Protein AF-A0A8C0UB22-F1 (afdb_monomer)

Radius of gyration: 33.63 Å; Cα contacts (8 Å, |Δi|>4): 1; chains: 1; bounding box: 69×17×97 Å

Organism: Cyanistes caeruleus (NCBI:txid156563)

Foldseek 3Di:
DDDDDDDPDDDPDDDDDDDDDDDCPPVVNVVVVVVVVVVVVVVVVVVVVVVVVVVVVVVVVVVVVVVVCVVVVVVVVVVVVVVVVVVVVVVVVPPPDD

Sequence (98 aa):
RACPVPRMFPQNRPPVSPTPQSLKLTYPETLDRIKEEFQFLQNQYHSLKLECEKLATEKTEIQRHYVMYYEMSYGLNIEMHKQVGLGGLASSSGQGAL

pLDDT: mean 78.3, std 20.95, range [40.09, 98.56]

InterPro domains:
  IPR005617 Groucho/TLE, N-terminal Q-rich domain [PF03920] (23-84)
  IPR009146 Groucho/transducin-like enhancer [PTHR10814] (13-84)

Solvent-accessible surface area (backbone atoms only — not comparable to full-atom values): 6166 Å² total; per-residue (Å²): 138,84,81,82,80,83,84,82,81,82,89,82,75,77,87,84,80,90,77,96,71,76,101,65,77,54,67,68,61,54,51,51,51,52,50,51,53,49,51,52,50,51,51,53,50,52,54,51,50,54,51,50,54,48,51,53,52,52,51,51,53,52,49,54,51,51,52,54,50,50,55,52,52,50,53,52,51,52,53,48,52,51,51,53,60,52,50,58,53,62,64,62,73,73,78,80,77,132

Mean predicted aligned error: 16.19 Å

Structure (mmCIF, N/CA/C/O backbone):
data_AF-A0A8C0UB22-F1
#
_entry.id   AF-A0A8C0UB22-F1
#
loop_
_atom_site.group_PDB
_atom_site.id
_atom_site.type_symbol
_atom_site.label_atom_id
_atom_site.label_alt_id
_atom_site.label_comp_id
_atom_site.label_asym_id
_atom_site.label_entity_id
_atom_site.label_seq_id
_atom_site.pdbx_PDB_ins_code
_atom_site.Cartn_x
_atom_site.Cartn_y
_atom_site.Cartn_z
_atom_site.occupancy
_atom_site.B_iso_or_equiv
_atom_site.auth_seq_id
_atom_site.auth_comp_id
_atom_site.auth_asym_id
_atom_site.auth_atom_id
_atom_site.pdbx_PDB_model_num
ATOM 1 N N . ARG A 1 1 ? 27.931 -14.734 18.845 1.00 41.62 1 ARG A N 1
ATOM 2 C CA . ARG A 1 1 ? 27.771 -13.260 18.788 1.00 41.62 1 ARG A CA 1
ATOM 3 C C . ARG A 1 1 ? 26.336 -12.999 18.336 1.00 41.62 1 ARG A C 1
ATOM 5 O O . ARG A 1 1 ? 26.059 -13.147 17.157 1.00 41.62 1 ARG A O 1
ATOM 12 N N . ALA A 1 2 ? 25.408 -12.818 19.277 1.00 40.84 2 ALA A N 1
ATOM 13 C CA . ALA A 1 2 ? 23.979 -12.688 18.985 1.00 40.84 2 ALA A CA 1
ATOM 14 C C . ALA A 1 2 ? 23.651 -11.231 18.623 1.00 40.84 2 ALA A C 1
ATOM 16 O O . ALA A 1 2 ? 24.046 -10.321 19.351 1.00 40.84 2 ALA A O 1
ATOM 17 N N . CYS A 1 3 ? 22.979 -11.012 17.494 1.00 40.09 3 CYS A N 1
ATOM 18 C CA . CYS A 1 3 ? 22.484 -9.698 17.084 1.00 40.09 3 CYS A CA 1
ATOM 19 C C . CYS A 1 3 ? 21.244 -9.326 17.920 1.00 40.09 3 CYS A C 1
ATOM 21 O O . CYS A 1 3 ? 20.347 -10.163 18.043 1.00 40.09 3 CYS A O 1
ATOM 23 N N . PRO A 1 4 ? 21.146 -8.108 18.484 1.00 57.81 4 PRO A N 1
ATOM 24 C CA . PRO A 1 4 ? 19.952 -7.676 19.196 1.00 57.81 4 PRO A CA 1
ATOM 25 C C . PRO A 1 4 ? 18.889 -7.186 18.203 1.00 57.81 4 PRO A C 1
ATOM 27 O O . PRO A 1 4 ? 19.170 -6.389 17.309 1.00 57.81 4 PRO A O 1
ATOM 30 N N . VAL A 1 5 ? 17.661 -7.677 18.364 1.00 66.81 5 VAL A N 1
ATOM 31 C CA . VAL A 1 5 ? 16.479 -7.240 17.606 1.00 66.81 5 VAL A CA 1
ATOM 32 C C . VAL A 1 5 ? 16.080 -5.831 18.077 1.00 66.81 5 VAL A C 1
ATOM 34 O O . VAL A 1 5 ? 15.974 -5.627 19.291 1.00 66.81 5 VAL A O 1
ATOM 37 N N . PRO A 1 6 ? 15.825 -4.853 17.186 1.00 58.25 6 PRO A N 1
ATOM 38 C CA . PRO A 1 6 ? 15.361 -3.536 17.604 1.00 58.25 6 PRO A CA 1
ATOM 39 C C . PRO A 1 6 ? 13.903 -3.633 18.056 1.00 58.25 6 PRO A C 1
ATOM 41 O O . PRO A 1 6 ? 13.013 -3.964 17.271 1.00 58.25 6 PRO A O 1
ATOM 44 N N . ARG A 1 7 ? 13.646 -3.336 19.333 1.00 61.56 7 ARG A N 1
ATOM 45 C CA . ARG A 1 7 ? 12.291 -3.132 19.848 1.00 61.56 7 ARG A CA 1
ATOM 46 C C . ARG A 1 7 ? 11.689 -1.895 19.179 1.00 61.56 7 ARG A C 1
ATOM 48 O O . ARG A 1 7 ? 12.054 -0.772 19.513 1.00 61.56 7 ARG A O 1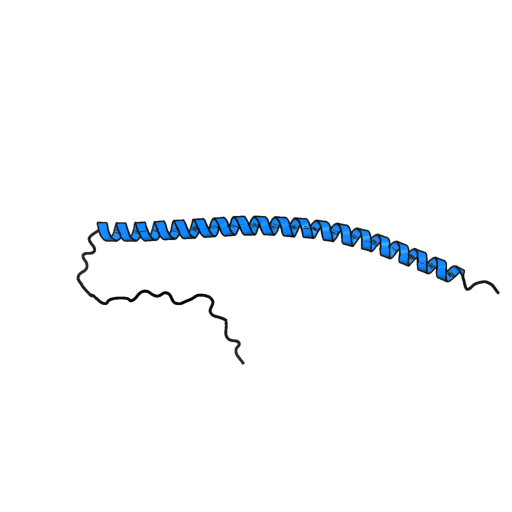
ATOM 55 N N . MET A 1 8 ? 10.762 -2.103 18.251 1.00 57.25 8 MET A N 1
ATOM 56 C CA . MET A 1 8 ? 9.863 -1.049 17.795 1.00 57.25 8 MET A CA 1
ATOM 57 C C . MET A 1 8 ? 8.705 -0.919 18.794 1.00 57.25 8 MET A C 1
ATOM 59 O O . MET A 1 8 ? 8.118 -1.922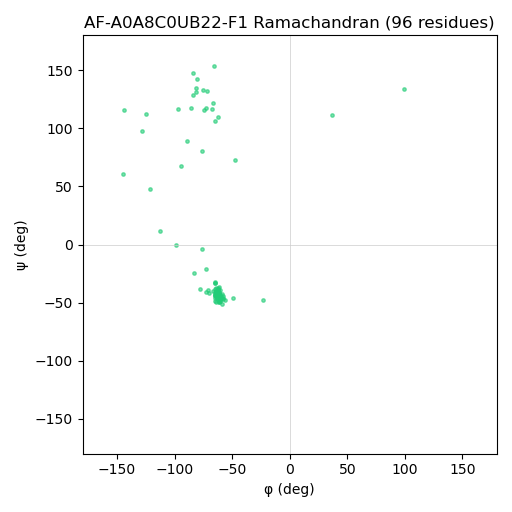 19.195 1.00 57.25 8 MET A O 1
ATOM 63 N N . PHE A 1 9 ? 8.402 0.333 19.140 1.00 52.62 9 PHE A N 1
ATOM 64 C CA . PHE A 1 9 ? 7.239 0.868 19.866 1.00 52.62 9 PHE A CA 1
ATOM 65 C C . PHE A 1 9 ? 7.375 1.179 21.377 1.00 52.62 9 PHE A C 1
ATOM 67 O O . PHE A 1 9 ? 7.928 0.385 22.143 1.00 52.62 9 PHE A O 1
ATOM 74 N N . PRO A 1 10 ? 6.887 2.371 21.806 1.00 57.81 10 PRO A N 1
ATOM 75 C CA . PRO A 1 10 ? 7.140 2.944 23.122 1.00 57.81 10 PRO A CA 1
ATOM 76 C C . PRO A 1 10 ? 6.184 2.417 24.200 1.00 57.81 10 PRO A C 1
ATOM 78 O O . PRO A 1 10 ? 5.012 2.118 23.976 1.00 57.81 10 PRO A O 1
ATOM 81 N N . GLN A 1 11 ? 6.725 2.337 25.410 1.00 60.75 11 GLN A N 1
ATOM 82 C CA . GLN A 1 11 ? 6.089 1.856 26.627 1.00 60.75 11 GLN A CA 1
ATOM 83 C C . GLN A 1 11 ? 5.107 2.901 27.201 1.00 60.75 11 GLN A C 1
ATOM 85 O O . GLN A 1 11 ? 5.438 3.583 28.163 1.00 60.75 11 GLN A O 1
ATOM 90 N N . ASN A 1 12 ? 3.885 2.999 26.673 1.00 52.84 12 ASN A N 1
ATOM 91 C CA . ASN A 1 12 ? 2.790 3.735 27.329 1.00 52.84 12 ASN A CA 1
ATOM 92 C C . ASN A 1 12 ? 1.925 2.785 28.175 1.00 52.84 12 ASN A C 1
ATOM 94 O O . ASN A 1 12 ? 0.769 2.514 27.859 1.00 52.84 12 ASN A O 1
ATOM 98 N N . ARG A 1 13 ? 2.494 2.243 29.261 1.00 54.38 13 ARG A N 1
ATOM 99 C CA . ARG A 1 13 ? 1.718 1.496 30.266 1.00 54.38 13 ARG A CA 1
ATOM 100 C C . ARG A 1 13 ? 1.130 2.501 31.277 1.00 54.38 13 ARG A C 1
ATOM 102 O O . ARG A 1 13 ? 1.922 3.146 31.961 1.00 54.38 13 ARG A O 1
ATOM 109 N N . PRO A 1 14 ? -0.203 2.642 31.409 1.00 52.22 14 PRO A N 1
ATOM 110 C CA . PRO A 1 14 ? -0.796 3.452 32.474 1.00 52.22 14 PRO A CA 1
ATOM 111 C C . PRO A 1 14 ? -0.516 2.834 33.861 1.00 52.22 14 PRO A C 1
ATOM 113 O O . PRO A 1 14 ? -0.309 1.618 33.957 1.00 52.22 14 PRO A O 1
ATOM 116 N N . PRO A 1 15 ? -0.482 3.635 34.943 1.00 49.72 15 PRO A N 1
ATOM 117 C CA . PRO A 1 15 ? -0.231 3.124 36.285 1.00 49.72 15 PRO A CA 1
ATOM 118 C C . PRO A 1 15 ? -1.400 2.236 36.736 1.00 49.72 15 PRO A C 1
ATOM 120 O O . PRO A 1 15 ? -2.543 2.679 36.794 1.00 49.72 15 PRO A O 1
ATOM 123 N N . VAL A 1 16 ? -1.108 0.974 37.059 1.00 53.84 16 VAL A N 1
ATOM 124 C CA . VAL A 1 16 ? -2.039 0.077 37.758 1.00 53.84 16 VAL A CA 1
ATOM 125 C C . VAL A 1 16 ? -2.092 0.505 39.224 1.00 53.84 16 VAL A C 1
ATOM 127 O O . VAL A 1 16 ? -1.086 0.427 39.930 1.00 53.84 16 VAL A O 1
ATOM 130 N N . SER A 1 17 ? -3.255 0.968 39.678 1.00 49.97 17 SER A N 1
ATOM 131 C CA . SER A 1 17 ? -3.569 1.135 41.097 1.00 49.97 17 SER A CA 1
ATOM 132 C C . SER A 1 17 ? -3.981 -0.216 41.712 1.00 49.97 17 SER A C 1
ATOM 134 O O . SER A 1 17 ? -4.642 -1.014 41.042 1.00 49.97 17 SER A O 1
ATOM 136 N N . PRO A 1 18 ? -3.601 -0.515 42.971 1.00 58.75 18 PRO A N 1
ATOM 137 C CA . PRO A 1 18 ? -3.969 -1.760 43.626 1.00 58.75 18 PRO A CA 1
ATOM 138 C C . PRO A 1 18 ? -5.204 -1.553 44.510 1.00 58.75 18 PRO A C 1
ATOM 140 O O . PRO A 1 18 ? -5.135 -0.848 45.513 1.00 58.75 18 PRO A O 1
ATOM 143 N N . THR A 1 19 ? -6.315 -2.221 44.206 1.00 43.47 19 THR A N 1
ATOM 144 C CA . THR A 1 19 ? -7.394 -2.437 45.184 1.00 43.47 19 THR A CA 1
ATOM 145 C C . THR A 1 19 ? -8.031 -3.819 45.001 1.00 43.47 19 THR A C 1
ATOM 147 O O . THR A 1 19 ? -8.646 -4.088 43.970 1.00 43.47 19 THR A O 1
ATOM 150 N N . PRO A 1 20 ? -7.920 -4.718 45.999 1.00 55.03 20 PRO A N 1
ATOM 151 C CA . PRO A 1 20 ? -8.685 -5.951 46.062 1.00 55.03 20 PRO A CA 1
ATOM 152 C C . PRO A 1 20 ? -9.991 -5.652 46.800 1.00 55.03 20 PRO A C 1
ATOM 154 O O . PRO A 1 20 ? -10.057 -5.743 48.024 1.00 55.03 20 PRO A O 1
ATOM 157 N N . GLN A 1 21 ? -11.036 -5.250 46.080 1.00 44.19 21 GLN A N 1
ATOM 158 C CA . GLN A 1 21 ? -12.367 -5.127 46.668 1.00 44.19 21 GLN A CA 1
ATOM 159 C C . GLN A 1 21 ? -13.363 -5.951 45.867 1.00 44.19 21 GLN A C 1
ATOM 161 O O . GLN A 1 21 ? -13.623 -5.678 44.704 1.00 44.19 21 GLN A O 1
ATOM 166 N N . SER A 1 22 ? -13.847 -7.000 46.539 1.00 44.38 22 SER A N 1
ATOM 167 C CA . SER A 1 22 ? -15.141 -7.660 46.369 1.00 44.38 22 SER A CA 1
ATOM 168 C C . SER A 1 22 ? -15.679 -7.761 44.942 1.00 44.38 22 SER A C 1
ATOM 170 O O . SER A 1 22 ? -16.153 -6.787 44.370 1.00 44.38 22 SER A O 1
ATOM 172 N N . LEU A 1 23 ? -15.715 -8.999 44.451 1.00 45.69 23 LEU A N 1
ATOM 173 C CA . LEU A 1 23 ? -16.460 -9.515 43.301 1.00 45.69 23 LEU A CA 1
ATOM 174 C C . LEU A 1 23 ? -17.944 -9.081 43.287 1.00 45.69 23 LEU A C 1
ATOM 176 O O . LEU A 1 23 ? -18.845 -9.875 43.542 1.00 45.69 23 LEU A O 1
ATOM 180 N N . LYS A 1 24 ? -18.191 -7.811 42.984 1.00 51.47 24 LYS A N 1
ATOM 181 C CA . LYS A 1 24 ? -19.460 -7.232 42.549 1.00 51.47 24 LYS A CA 1
ATOM 182 C C . LYS A 1 24 ? -19.134 -6.130 41.542 1.00 51.47 24 LYS A C 1
ATOM 184 O O . LYS A 1 24 ? -19.430 -4.967 41.770 1.00 51.47 24 LYS A O 1
ATOM 189 N N . LEU A 1 25 ? -18.494 -6.508 40.433 1.00 52.81 25 LEU A N 1
ATOM 190 C CA . LEU A 1 25 ? -18.640 -5.727 39.208 1.00 52.81 25 LEU A CA 1
ATOM 191 C C . LEU A 1 25 ? -20.119 -5.806 38.856 1.00 52.81 25 LEU A C 1
ATOM 193 O O . LEU A 1 25 ? -20.646 -6.884 38.568 1.00 52.81 25 LEU A O 1
ATOM 197 N N . THR A 1 26 ? -20.812 -4.687 39.002 1.00 65.56 26 THR A N 1
ATOM 198 C CA . THR A 1 26 ? -22.245 -4.624 38.744 1.00 65.56 26 THR A CA 1
ATOM 199 C C . THR A 1 26 ? -22.374 -4.836 37.244 1.00 65.56 26 THR A C 1
ATOM 201 O O . THR A 1 26 ? -21.812 -4.060 36.489 1.00 65.56 26 THR A O 1
ATOM 204 N N . TYR A 1 27 ? -23.023 -5.915 36.800 1.00 76.75 27 TYR A N 1
ATOM 205 C CA . TYR A 1 27 ? -23.231 -6.303 35.390 1.00 76.75 27 TYR A CA 1
ATOM 206 C C . TYR A 1 27 ? -23.156 -5.159 34.332 1.00 76.75 27 TYR A C 1
ATOM 208 O O . TYR A 1 27 ? -22.412 -5.321 33.364 1.00 76.75 27 TYR A O 1
ATOM 216 N N . PRO A 1 28 ? -23.817 -3.990 34.509 1.00 84.31 28 PRO A N 1
ATOM 217 C CA . PRO A 1 28 ? -23.625 -2.789 33.679 1.00 84.31 28 PRO A CA 1
ATOM 218 C C . PRO A 1 28 ? -22.170 -2.331 33.451 1.00 84.31 28 PRO A C 1
ATOM 220 O O . PRO A 1 28 ? -21.791 -2.099 32.311 1.00 84.31 28 PRO A O 1
ATOM 223 N N . GLU A 1 29 ? -21.320 -2.268 34.474 1.00 85.06 29 GLU A N 1
ATOM 224 C CA . GLU A 1 29 ? -19.921 -1.817 34.352 1.00 85.06 29 GLU A CA 1
ATOM 225 C C . GLU A 1 29 ? -19.086 -2.761 33.475 1.00 85.06 29 GLU A C 1
ATOM 227 O O . GLU A 1 29 ? -18.178 -2.344 32.756 1.00 85.06 29 GLU A O 1
ATOM 232 N N . THR A 1 30 ? -19.397 -4.061 33.521 1.00 89.00 30 THR A N 1
ATOM 233 C CA . THR A 1 30 ? -18.737 -5.047 32.654 1.00 89.00 30 THR A CA 1
ATOM 234 C C . THR A 1 30 ? -19.184 -4.874 31.205 1.00 89.00 30 THR A C 1
ATOM 236 O O . THR 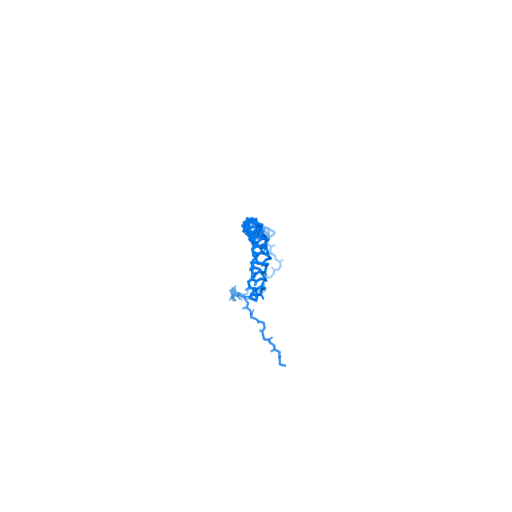A 1 30 ? -18.356 -4.957 30.300 1.00 89.00 30 THR A O 1
ATOM 239 N N . LEU A 1 31 ? -20.469 -4.587 30.975 1.00 91.06 31 LEU A N 1
ATOM 240 C CA . LEU A 1 31 ? -20.988 -4.295 29.639 1.00 91.06 31 LEU A CA 1
ATOM 241 C C . LEU A 1 31 ? -20.374 -3.020 29.048 1.00 91.06 31 LEU A C 1
ATOM 243 O O . LEU A 1 31 ? -20.026 -3.022 27.869 1.00 91.06 31 LEU A O 1
ATOM 247 N N . ASP A 1 32 ? -20.187 -1.971 29.851 1.00 93.19 32 ASP A N 1
ATOM 248 C CA . ASP A 1 32 ? -19.558 -0.725 29.399 1.00 93.19 32 ASP A CA 1
ATOM 249 C C . ASP A 1 32 ? -18.093 -0.941 29.000 1.00 93.19 32 ASP A C 1
ATOM 251 O O . ASP A 1 32 ? -17.681 -0.519 27.919 1.00 93.19 32 ASP A O 1
ATOM 255 N N . ARG A 1 33 ? -17.328 -1.706 29.790 1.00 93.50 33 ARG A N 1
ATOM 256 C CA . ARG A 1 33 ? -15.950 -2.086 29.427 1.00 93.50 33 ARG A CA 1
ATOM 257 C C . ARG A 1 33 ? -15.888 -2.901 28.137 1.00 93.50 33 ARG A C 1
ATOM 259 O O . ARG A 1 33 ? -15.061 -2.610 27.279 1.00 93.50 33 ARG A O 1
ATOM 266 N N . ILE A 1 34 ? -16.780 -3.880 27.962 1.00 94.69 34 ILE A N 1
ATOM 267 C CA . ILE A 1 34 ? -16.858 -4.665 26.716 1.00 94.69 34 ILE A CA 1
ATOM 268 C C . ILE A 1 34 ? -17.183 -3.754 25.527 1.00 94.69 34 ILE A C 1
ATOM 270 O O . ILE A 1 34 ? -16.610 -3.910 24.449 1.00 94.69 34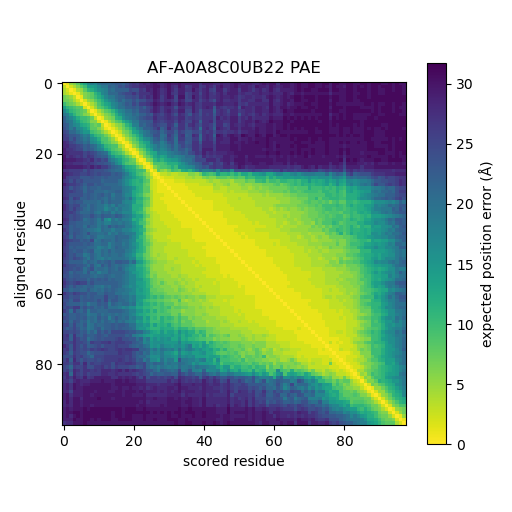 ILE A O 1
ATOM 274 N N . LYS A 1 35 ? -18.089 -2.789 25.707 1.00 96.00 35 LYS A N 1
ATOM 275 C CA . LYS A 1 35 ? -18.470 -1.839 24.660 1.00 96.00 35 LYS A CA 1
ATOM 276 C C . LYS A 1 35 ? -17.298 -0.944 24.258 1.00 96.00 35 LYS A C 1
ATOM 278 O O . LYS A 1 35 ? -17.073 -0.758 23.064 1.00 96.00 35 LYS A O 1
ATOM 283 N N . GLU A 1 36 ? -16.537 -0.432 25.221 1.00 96.44 36 GLU A N 1
ATOM 284 C CA . GLU A 1 36 ? -15.324 0.349 24.956 1.00 96.44 36 GLU A CA 1
ATOM 285 C C . GLU A 1 36 ? -14.256 -0.480 24.236 1.00 96.44 36 GLU A C 1
ATOM 287 O O . GLU A 1 36 ? -13.701 -0.025 23.235 1.00 96.44 36 GLU A O 1
ATOM 292 N N . GLU A 1 37 ? -14.009 -1.713 24.685 1.00 96.31 37 GLU A N 1
ATOM 293 C CA . GLU A 1 37 ? -13.055 -2.626 24.046 1.00 96.31 37 GLU A CA 1
ATOM 294 C C . GLU A 1 37 ? -13.467 -2.960 22.606 1.00 96.31 37 GLU A C 1
ATOM 296 O O . GLU A 1 37 ? -12.632 -2.944 21.698 1.00 96.31 37 GLU A O 1
ATOM 301 N N . PHE A 1 38 ? -14.759 -3.190 22.364 1.00 97.38 38 PHE A N 1
ATOM 302 C CA . PHE A 1 38 ? -15.285 -3.424 21.023 1.00 97.38 38 PHE A CA 1
ATOM 303 C C . PHE A 1 38 ? -15.135 -2.190 20.130 1.00 97.38 38 PHE A C 1
ATOM 305 O O . PHE A 1 38 ? -14.691 -2.302 18.989 1.00 97.38 38 PHE A O 1
ATOM 312 N N . GLN A 1 39 ? -15.457 -1.002 20.645 1.00 97.44 39 GLN A N 1
ATOM 313 C CA . GLN A 1 39 ? -15.326 0.252 19.906 1.00 97.44 39 GLN A CA 1
ATOM 314 C C . GLN A 1 39 ? -13.858 0.548 19.572 1.00 97.44 39 GLN A C 1
ATOM 316 O O . GLN A 1 39 ? -13.537 0.951 18.453 1.00 97.44 39 GLN A O 1
ATOM 321 N N . PHE A 1 40 ? -12.951 0.291 20.517 1.00 97.62 40 PHE A N 1
ATOM 322 C CA . PHE A 1 40 ? -11.515 0.384 20.295 1.00 97.62 40 PHE A CA 1
ATOM 323 C C . PHE A 1 40 ? -11.061 -0.582 19.197 1.00 97.62 40 PHE A C 1
ATOM 325 O O . PHE A 1 40 ? -10.382 -0.166 18.257 1.00 97.62 40 PHE A O 1
ATOM 332 N N . LEU A 1 41 ? -11.476 -1.849 19.269 1.00 97.69 41 LEU A N 1
ATOM 333 C CA . LEU A 1 41 ? -11.135 -2.859 18.269 1.00 97.69 41 LEU A CA 1
ATOM 334 C C . LEU A 1 41 ? -11.685 -2.500 16.882 1.00 97.69 41 LEU A C 1
ATOM 336 O O . LEU A 1 41 ? -10.977 -2.628 15.885 1.00 97.69 41 LEU A O 1
ATOM 340 N N . GLN A 1 42 ? -12.916 -1.996 16.814 1.00 97.75 42 GLN A N 1
ATOM 341 C CA . GLN A 1 42 ? -13.535 -1.526 15.578 1.00 97.75 42 GLN A CA 1
ATOM 342 C C . GLN A 1 42 ? -12.735 -0.371 14.957 1.00 97.75 42 GLN A C 1
ATOM 344 O O . GLN A 1 42 ? -12.488 -0.375 13.750 1.00 97.75 42 GLN A O 1
ATOM 349 N N . ASN A 1 43 ? -12.279 0.583 15.773 1.00 97.12 43 ASN A N 1
ATOM 350 C CA . ASN A 1 43 ? -11.441 1.689 15.311 1.00 97.12 43 ASN A CA 1
ATOM 351 C C . ASN A 1 43 ? -10.075 1.200 14.806 1.00 97.12 43 ASN A C 1
ATOM 353 O O . ASN A 1 43 ? -9.621 1.641 13.752 1.00 97.12 43 ASN A O 1
ATOM 357 N N . GLN A 1 44 ? -9.438 0.257 15.511 1.00 97.81 44 GLN A N 1
ATOM 358 C CA . GLN A 1 44 ? -8.186 -0.367 15.064 1.00 97.81 44 GLN A CA 1
ATOM 359 C C . GLN A 1 44 ? -8.363 -1.071 13.715 1.00 97.81 44 GLN A C 1
ATOM 361 O O . GLN A 1 44 ? -7.563 -0.871 12.803 1.00 97.81 44 GLN A O 1
ATOM 366 N N . TYR A 1 45 ? -9.442 -1.843 13.560 1.00 98.00 45 TYR A N 1
ATOM 367 C CA . TYR A 1 45 ? -9.762 -2.515 12.304 1.00 98.00 45 TYR A CA 1
ATOM 368 C C . TYR A 1 45 ? -9.971 -1.521 11.158 1.00 98.00 45 TYR A C 1
ATOM 370 O O . TYR A 1 45 ? -9.461 -1.736 10.061 1.00 98.00 45 TYR A O 1
ATOM 378 N N . HIS A 1 46 ? -10.694 -0.426 11.400 1.00 98.12 46 HIS A N 1
ATOM 379 C CA . HIS A 1 46 ? -10.933 0.587 10.376 1.00 98.12 46 HIS A CA 1
ATOM 380 C C . HIS A 1 46 ? -9.632 1.250 9.908 1.00 98.12 46 HIS A C 1
ATOM 382 O O . HIS A 1 46 ? -9.391 1.335 8.705 1.00 98.12 46 HIS A O 1
ATOM 388 N N . SER A 1 47 ? -8.764 1.647 10.843 1.00 97.75 47 SER A N 1
ATOM 389 C CA . SER A 1 47 ? -7.446 2.202 10.520 1.00 97.75 47 SER A CA 1
ATOM 390 C C . SER A 1 47 ? -6.595 1.216 9.719 1.00 97.75 47 SER A C 1
ATOM 392 O O . SER A 1 47 ? -6.036 1.583 8.687 1.00 97.75 47 SER A O 1
ATOM 394 N N . LEU A 1 48 ? -6.554 -0.050 10.146 1.00 98.25 48 LEU A N 1
ATOM 395 C CA . LEU A 1 48 ? -5.810 -1.095 9.446 1.00 98.25 48 LEU A CA 1
ATOM 396 C C . LEU A 1 48 ? -6.361 -1.334 8.035 1.00 98.25 48 LEU A C 1
ATOM 398 O O . LEU A 1 48 ? -5.596 -1.482 7.087 1.00 98.25 48 LEU A O 1
ATOM 402 N N . LYS A 1 49 ? -7.688 -1.330 7.871 1.00 98.19 49 LYS A N 1
ATOM 403 C CA . LYS A 1 49 ? -8.338 -1.473 6.565 1.00 98.19 49 LYS A CA 1
ATOM 404 C C . LYS A 1 49 ? -7.893 -0.373 5.597 1.00 98.19 49 LYS A C 1
ATOM 406 O O . LYS A 1 49 ? -7.533 -0.686 4.466 1.00 98.19 49 LYS A O 1
ATOM 411 N N . LEU A 1 50 ? -7.879 0.884 6.042 1.00 98.38 50 LEU A N 1
ATOM 412 C CA . LEU A 1 50 ? -7.420 2.008 5.219 1.00 98.38 50 LEU A CA 1
ATOM 413 C C . LEU A 1 50 ? -5.944 1.861 4.828 1.00 98.38 50 LEU A C 1
ATOM 415 O O . LEU A 1 50 ? -5.567 2.138 3.689 1.00 98.38 50 LEU A O 1
ATOM 419 N N . GLU A 1 51 ? -5.102 1.386 5.746 1.00 98.25 51 GLU A N 1
ATOM 420 C CA . GLU A 1 51 ? -3.696 1.108 5.451 1.00 98.25 51 GLU A CA 1
ATOM 421 C C . GLU A 1 51 ? -3.540 -0.012 4.410 1.00 98.25 51 GLU A C 1
ATOM 423 O O . GLU A 1 51 ? -2.752 0.122 3.471 1.00 98.25 51 GLU A O 1
ATOM 428 N N . CYS A 1 52 ? -4.346 -1.075 4.496 1.00 98.12 52 CYS A N 1
ATOM 429 C CA . CYS A 1 52 ? -4.384 -2.126 3.480 1.00 98.12 52 CYS A CA 1
ATOM 430 C C . CYS A 1 52 ? -4.822 -1.602 2.103 1.00 98.12 52 CYS A C 1
ATOM 432 O O . CYS A 1 52 ? -4.215 -1.966 1.095 1.00 98.12 52 CYS A O 1
ATOM 434 N N . GLU A 1 53 ? -5.844 -0.746 2.037 1.00 98.31 53 GLU A N 1
ATOM 435 C CA . GLU A 1 53 ? -6.313 -0.133 0.784 1.00 98.31 53 GLU A CA 1
ATOM 436 C C . GLU A 1 53 ? -5.236 0.766 0.154 1.00 98.31 53 GLU A C 1
ATOM 438 O O . GLU A 1 53 ? -4.994 0.716 -1.059 1.00 98.31 53 GLU A O 1
ATOM 443 N N . LYS A 1 54 ? -4.514 1.529 0.983 1.00 98.38 54 LYS A N 1
ATOM 444 C CA . LYS A 1 54 ? -3.368 2.331 0.544 1.00 98.38 54 LYS A CA 1
ATOM 445 C C . LYS A 1 54 ? -2.256 1.451 -0.031 1.00 98.38 54 LYS A C 1
ATOM 447 O O . LYS A 1 54 ? -1.783 1.715 -1.135 1.00 98.38 54 LYS A O 1
ATOM 452 N N . LEU A 1 55 ? -1.869 0.394 0.684 1.00 98.44 55 LEU A N 1
ATOM 453 C CA . LEU A 1 55 ? -0.834 -0.542 0.233 1.00 98.44 55 LEU A CA 1
ATOM 454 C C . LEU A 1 55 ? -1.227 -1.255 -1.065 1.00 98.44 55 LEU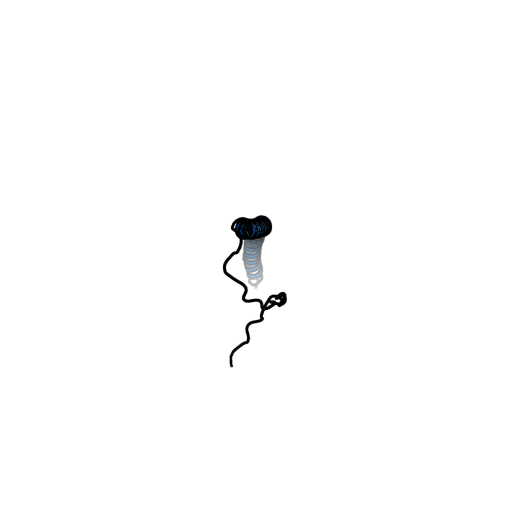 A C 1
ATOM 456 O O . LEU A 1 55 ? -0.387 -1.451 -1.942 1.00 98.44 55 LEU A O 1
ATOM 460 N N . ALA A 1 56 ? -2.502 -1.619 -1.222 1.00 98.19 56 ALA A N 1
ATOM 461 C CA . ALA A 1 56 ? -3.004 -2.199 -2.464 1.00 98.19 56 ALA A CA 1
ATOM 462 C C . ALA A 1 56 ? -2.839 -1.225 -3.641 1.00 98.19 56 ALA A C 1
ATOM 464 O O . ALA A 1 56 ? -2.362 -1.624 -4.703 1.00 98.19 56 ALA A O 1
ATOM 465 N N . THR A 1 57 ? -3.155 0.054 -3.432 1.00 98.12 57 THR A N 1
ATOM 466 C CA . THR A 1 57 ? -2.976 1.103 -4.445 1.00 98.12 57 THR A CA 1
ATOM 467 C C . THR A 1 57 ? -1.503 1.262 -4.831 1.00 98.12 57 THR A C 1
ATOM 469 O O . THR A 1 57 ? -1.160 1.194 -6.012 1.00 98.12 57 THR A O 1
ATOM 472 N N . GLU A 1 58 ? -0.607 1.384 -3.851 1.00 98.56 58 GLU A N 1
ATOM 473 C CA . GLU A 1 58 ? 0.837 1.492 -4.092 1.00 98.56 58 GLU A CA 1
ATOM 474 C C . GLU A 1 58 ? 1.384 0.277 -4.856 1.00 98.56 58 GLU A C 1
ATOM 476 O O . GLU A 1 58 ? 2.126 0.430 -5.826 1.00 98.56 58 GLU A O 1
ATOM 481 N N . LYS A 1 59 ? 0.943 -0.934 -4.496 1.00 98.19 59 LYS A N 1
ATOM 482 C CA . LYS A 1 59 ? 1.303 -2.165 -5.209 1.00 98.19 59 LYS A CA 1
ATOM 483 C C . LYS A 1 59 ? 0.912 -2.102 -6.686 1.00 98.19 59 LYS A C 1
ATOM 485 O O . LYS A 1 59 ? 1.713 -2.495 -7.535 1.00 98.19 59 LYS A O 1
ATOM 490 N N . THR A 1 60 ? -0.296 -1.629 -7.001 1.00 98.44 60 THR A N 1
ATOM 491 C CA . THR A 1 60 ? -0.740 -1.517 -8.401 1.00 98.44 60 THR A CA 1
ATOM 492 C C . THR A 1 60 ? 0.084 -0.503 -9.187 1.00 98.44 60 THR A C 1
ATOM 494 O O . THR A 1 60 ? 0.441 -0.770 -10.333 1.00 98.44 60 THR A O 1
ATOM 497 N N . GLU A 1 61 ? 0.468 0.611 -8.564 1.00 98.50 61 GLU A N 1
ATOM 498 C CA . GLU A 1 61 ? 1.280 1.636 -9.219 1.00 98.50 61 GLU A CA 1
ATOM 499 C C . GLU A 1 61 ? 2.713 1.150 -9.468 1.00 98.50 61 GLU A C 1
ATOM 501 O O . GLU A 1 61 ? 3.254 1.316 -10.564 1.00 98.50 61 GLU A O 1
ATOM 506 N N . ILE A 1 62 ? 3.304 0.453 -8.493 1.00 98.44 62 ILE A N 1
ATOM 507 C CA . ILE A 1 62 ? 4.600 -0.211 -8.667 1.00 98.44 62 ILE A CA 1
ATOM 508 C C . ILE A 1 62 ? 4.526 -1.233 -9.803 1.00 98.44 62 ILE A C 1
ATOM 510 O O . ILE A 1 62 ? 5.412 -1.261 -10.655 1.00 98.44 62 ILE A O 1
ATOM 514 N N . GLN A 1 63 ? 3.474 -2.054 -9.855 1.00 98.12 63 GLN A N 1
ATOM 515 C CA . GLN A 1 63 ? 3.300 -3.045 -10.917 1.00 98.12 63 GLN A CA 1
ATOM 516 C C . GLN A 1 63 ? 3.190 -2.385 -12.298 1.00 98.12 63 GLN A C 1
ATOM 518 O O . GLN A 1 63 ? 3.814 -2.854 -13.250 1.00 98.12 63 GLN A O 1
ATOM 523 N N . ARG A 1 64 ? 2.443 -1.282 -12.409 1.00 98.38 64 ARG A N 1
ATOM 524 C CA . ARG A 1 64 ? 2.307 -0.520 -13.656 1.00 98.38 64 ARG A CA 1
ATOM 525 C C . ARG A 1 64 ? 3.659 0.003 -14.137 1.00 98.38 64 ARG A C 1
ATOM 527 O O . ARG A 1 64 ? 4.003 -0.165 -15.306 1.00 98.38 64 ARG A O 1
ATOM 534 N N . HIS A 1 65 ? 4.444 0.594 -13.236 1.00 98.38 65 HIS A N 1
ATOM 535 C CA . HIS A 1 65 ? 5.796 1.045 -13.556 1.00 98.38 65 HIS A CA 1
ATOM 536 C C . HIS A 1 65 ? 6.716 -0.114 -13.933 1.00 98.38 65 HIS A C 1
ATOM 538 O O . HIS A 1 65 ? 7.440 -0.013 -14.919 1.00 98.38 65 HIS A O 1
ATOM 544 N N . TYR A 1 66 ? 6.660 -1.225 -13.201 1.00 98.25 66 TYR A N 1
ATOM 545 C CA . TYR A 1 66 ? 7.474 -2.403 -13.479 1.00 98.25 66 TYR A CA 1
ATOM 546 C C . TYR A 1 66 ? 7.268 -2.924 -14.908 1.00 98.25 66 TYR A C 1
ATOM 548 O O . TYR A 1 66 ? 8.246 -3.135 -15.623 1.00 98.25 66 TYR A O 1
ATOM 556 N N . VAL A 1 67 ? 6.012 -3.064 -15.347 1.00 98.12 67 VAL A N 1
ATOM 557 C CA . VAL A 1 67 ? 5.687 -3.514 -16.711 1.00 98.12 67 VAL A CA 1
ATOM 558 C C . VAL A 1 67 ? 6.231 -2.539 -17.755 1.00 98.12 67 VAL A C 1
ATOM 560 O O . VAL A 1 67 ? 6.928 -2.953 -18.676 1.00 98.12 67 VAL A O 1
ATOM 563 N N . MET A 1 68 ? 5.987 -1.240 -17.573 1.00 98.06 68 MET A N 1
ATOM 564 C CA . MET A 1 68 ? 6.453 -0.203 -18.499 1.00 98.06 68 MET A CA 1
ATOM 565 C C . MET A 1 68 ? 7.981 -0.218 -18.663 1.00 98.06 68 MET A C 1
ATOM 567 O O . MET A 1 68 ? 8.493 -0.164 -19.782 1.00 98.06 68 MET A O 1
ATOM 571 N N . TYR A 1 69 ? 8.718 -0.315 -17.552 1.00 97.94 69 TYR A N 1
ATOM 572 C CA . TYR A 1 69 ? 10.177 -0.409 -17.587 1.00 97.94 69 TYR A CA 1
ATOM 573 C C . TYR A 1 69 ? 10.648 -1.697 -18.260 1.00 97.94 69 TYR A C 1
ATOM 575 O O . TYR A 1 69 ? 11.584 -1.651 -19.053 1.00 97.94 69 TYR A O 1
ATOM 583 N N . TYR A 1 70 ? 9.995 -2.827 -17.986 1.00 97.81 70 TYR A N 1
ATOM 584 C CA . TYR A 1 70 ? 10.339 -4.103 -18.604 1.00 97.81 70 TYR A CA 1
ATOM 585 C C . TYR A 1 70 ? 10.197 -4.058 -20.132 1.00 97.81 70 TYR A C 1
ATOM 587 O O . TYR A 1 70 ? 11.133 -4.416 -20.847 1.00 97.81 70 TYR A O 1
ATOM 595 N N . GLU A 1 71 ? 9.068 -3.557 -20.637 1.00 96.56 71 GLU A N 1
ATOM 596 C CA . GLU A 1 71 ? 8.805 -3.448 -22.076 1.00 96.56 71 GLU A CA 1
ATOM 597 C C . GLU A 1 71 ? 9.800 -2.509 -22.769 1.00 96.56 71 GLU A C 1
ATOM 599 O O . GLU A 1 71 ? 10.386 -2.857 -23.798 1.00 96.56 71 GLU A O 1
ATOM 604 N N . MET A 1 72 ? 10.052 -1.341 -22.172 1.00 96.62 72 MET A N 1
ATOM 605 C CA . MET A 1 72 ? 10.987 -0.359 -22.717 1.00 96.62 72 MET A CA 1
ATOM 606 C C . MET A 1 72 ? 12.426 -0.890 -22.738 1.00 96.62 72 MET A C 1
ATOM 608 O O . MET A 1 72 ? 13.102 -0.809 -23.766 1.00 96.62 72 MET A O 1
ATOM 612 N N . SER A 1 73 ? 12.900 -1.456 -21.624 1.00 95.19 73 SER A N 1
ATOM 613 C CA . SER A 1 73 ? 14.243 -2.032 -21.540 1.00 95.19 73 SER A CA 1
ATOM 614 C C . SER A 1 73 ? 14.427 -3.179 -22.531 1.00 95.19 73 SER A C 1
ATOM 616 O O . SER A 1 73 ? 15.478 -3.261 -23.162 1.00 95.19 73 SER A O 1
ATOM 618 N N . TYR A 1 74 ? 13.416 -4.030 -22.721 1.00 96.75 74 TYR A N 1
ATOM 619 C CA . TYR A 1 74 ? 13.480 -5.124 -23.689 1.00 96.75 74 TYR A CA 1
ATOM 620 C C . TYR A 1 74 ? 13.578 -4.619 -25.138 1.00 96.75 74 TYR A C 1
ATOM 622 O O . TYR A 1 74 ? 14.422 -5.101 -25.896 1.00 96.75 74 TYR A O 1
ATOM 630 N N . GLY A 1 75 ? 12.787 -3.605 -25.509 1.00 94.81 75 GLY A N 1
ATOM 631 C CA . GLY A 1 75 ? 12.845 -2.989 -26.840 1.00 94.81 75 GLY A CA 1
ATOM 632 C C . GLY A 1 75 ? 14.212 -2.371 -27.152 1.00 94.81 75 GLY A C 1
ATOM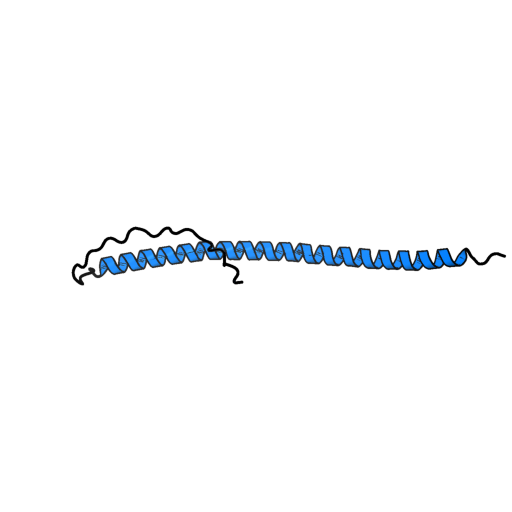 633 O O . GLY A 1 75 ? 14.792 -2.644 -28.205 1.00 94.81 75 GLY A O 1
ATOM 634 N N . LEU A 1 76 ? 14.771 -1.608 -26.206 1.00 92.88 76 LEU A N 1
ATOM 635 C CA . LEU A 1 76 ? 16.121 -1.045 -26.331 1.00 92.88 76 LEU A CA 1
ATOM 636 C C . LEU A 1 76 ? 17.193 -2.136 -26.418 1.00 92.88 76 LEU A C 1
ATOM 638 O O . LEU A 1 76 ? 18.131 -2.019 -27.203 1.00 92.88 76 LEU A O 1
ATOM 642 N N . ASN A 1 77 ? 17.045 -3.208 -25.639 1.00 90.75 77 ASN A N 1
ATOM 643 C CA . ASN A 1 77 ? 17.995 -4.314 -25.618 1.00 90.75 77 ASN 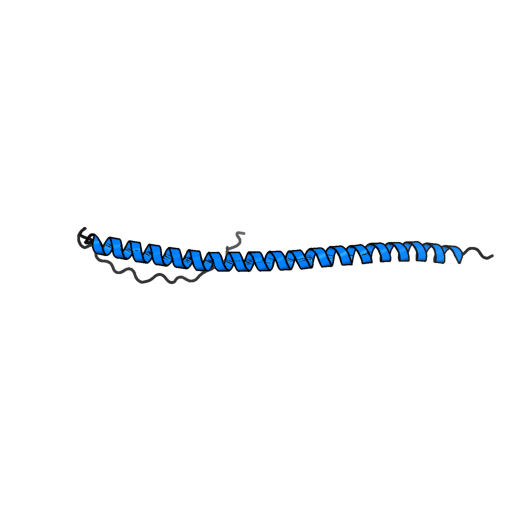A CA 1
ATOM 644 C C . ASN A 1 77 ? 18.070 -5.040 -26.972 1.00 90.75 77 ASN A C 1
ATOM 646 O O . ASN A 1 77 ? 19.163 -5.363 -27.440 1.00 90.75 77 ASN A O 1
ATOM 650 N N . ILE A 1 78 ? 16.928 -5.255 -27.635 1.00 92.69 78 ILE A N 1
ATOM 651 C CA . ILE A 1 78 ? 16.893 -5.827 -28.990 1.00 92.69 78 ILE A CA 1
ATOM 652 C C . ILE A 1 78 ? 17.579 -4.894 -29.989 1.00 92.69 78 ILE A C 1
ATOM 654 O O . ILE A 1 78 ? 18.426 -5.338 -30.766 1.00 92.69 78 ILE A O 1
ATOM 658 N N . GLU A 1 79 ? 17.222 -3.609 -29.975 1.00 91.69 79 GLU A N 1
ATOM 659 C CA . GLU A 1 79 ? 17.761 -2.634 -30.925 1.00 91.69 79 GLU A CA 1
ATOM 660 C C . GLU A 1 79 ? 19.282 -2.476 -30.762 1.00 91.69 79 GLU A C 1
ATOM 662 O O . GLU A 1 79 ? 20.018 -2.477 -31.748 1.00 91.69 79 GLU A O 1
ATOM 667 N N . MET A 1 80 ? 19.776 -2.468 -29.521 1.00 90.88 80 MET A N 1
ATOM 668 C CA . MET A 1 80 ? 21.208 -2.480 -29.220 1.00 90.88 80 MET A CA 1
ATOM 669 C C . MET A 1 80 ? 21.901 -3.713 -29.812 1.00 90.88 80 MET A C 1
ATOM 671 O O . MET A 1 80 ? 22.900 -3.575 -30.518 1.00 90.88 80 MET A O 1
ATOM 675 N N . HIS A 1 81 ? 21.384 -4.921 -29.563 1.00 89.56 81 HIS A N 1
ATOM 676 C CA . HIS A 1 81 ? 21.981 -6.151 -30.100 1.00 89.56 81 HIS A CA 1
ATOM 677 C C . HIS A 1 81 ? 21.989 -6.173 -31.631 1.00 89.56 81 HIS A C 1
ATOM 679 O O . HIS A 1 81 ? 22.958 -6.632 -32.238 1.00 89.56 81 HIS A O 1
ATOM 685 N N . LYS A 1 82 ? 20.948 -5.630 -32.264 1.00 86.12 82 LYS A N 1
ATOM 686 C CA . LYS A 1 82 ? 20.874 -5.485 -33.719 1.00 86.12 82 LYS A CA 1
ATOM 687 C C . LYS A 1 82 ? 21.947 -4.529 -34.249 1.00 86.12 82 LYS A C 1
ATOM 689 O O . LYS A 1 82 ? 22.632 -4.870 -35.209 1.00 86.12 82 LYS A O 1
ATOM 694 N N . GLN A 1 83 ? 22.136 -3.367 -33.625 1.00 79.50 83 GLN A N 1
ATOM 695 C CA . GLN A 1 83 ? 23.160 -2.401 -34.040 1.00 79.50 83 GLN A CA 1
ATOM 696 C C . GLN A 1 83 ? 24.582 -2.922 -33.816 1.00 79.50 83 GLN A C 1
ATOM 698 O O . GLN A 1 83 ? 25.428 -2.763 -34.692 1.00 79.50 83 GLN A O 1
ATOM 703 N N . VAL A 1 84 ? 24.843 -3.604 -32.698 1.00 80.25 84 VAL A N 1
ATOM 704 C CA . VAL A 1 84 ? 26.141 -4.249 -32.433 1.00 80.25 84 VAL A CA 1
ATOM 705 C C . VAL A 1 84 ? 26.416 -5.370 -33.443 1.00 80.25 84 VAL A C 1
ATOM 707 O O . VAL A 1 84 ? 27.524 -5.460 -33.972 1.00 80.25 84 VAL A O 1
ATOM 710 N N . GLY A 1 85 ? 25.405 -6.181 -33.774 1.00 71.12 85 GLY A N 1
ATOM 711 C CA . GLY A 1 85 ? 25.517 -7.227 -34.794 1.00 71.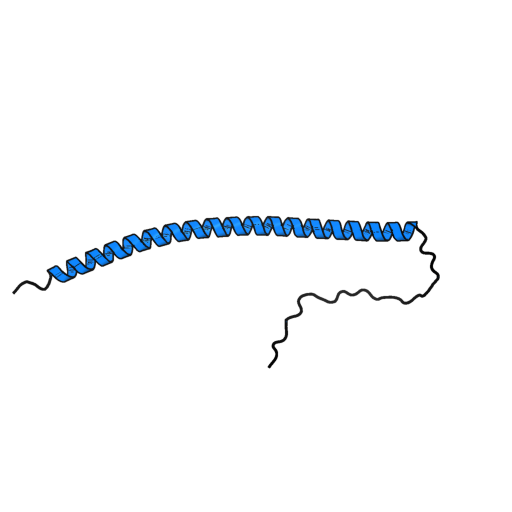12 85 GLY A CA 1
ATOM 712 C C . GLY A 1 85 ? 25.824 -6.684 -36.195 1.00 71.12 85 GLY A C 1
ATOM 713 O O . GLY A 1 85 ? 26.617 -7.273 -36.925 1.00 71.12 85 GLY A O 1
ATOM 714 N N . LEU A 1 86 ? 25.252 -5.532 -36.560 1.00 64.00 86 LEU A N 1
ATOM 715 C CA . LEU A 1 86 ? 25.512 -4.864 -37.841 1.00 64.00 86 LEU A CA 1
ATOM 716 C C . LEU A 1 86 ? 26.855 -4.109 -37.858 1.00 64.00 86 LEU A C 1
ATOM 718 O O . LEU A 1 86 ? 27.569 -4.151 -38.860 1.00 64.00 86 LEU A O 1
ATOM 722 N N . GLY A 1 87 ? 27.235 -3.465 -36.752 1.00 61.31 87 GLY A N 1
ATOM 723 C CA . GLY A 1 87 ? 28.510 -2.756 -36.614 1.00 61.31 87 GLY A CA 1
ATOM 724 C C . GLY A 1 87 ? 29.725 -3.684 -36.709 1.00 61.31 87 GLY A C 1
ATOM 725 O O . GLY A 1 87 ? 30.712 -3.333 -37.352 1.00 61.31 87 GLY A O 1
ATOM 726 N N . GLY A 1 88 ? 29.628 -4.903 -36.164 1.00 60.22 88 GLY A N 1
ATOM 727 C CA . GLY A 1 88 ? 30.683 -5.919 -36.276 1.00 60.22 88 GLY A CA 1
ATOM 728 C C . GLY A 1 88 ? 30.929 -6.414 -37.709 1.00 60.22 88 GLY A C 1
ATOM 729 O O . GLY A 1 88 ? 32.070 -6.686 -38.079 1.00 60.22 88 GLY A O 1
ATOM 730 N N . LEU A 1 89 ? 29.888 -6.471 -38.548 1.00 57.72 89 LEU A N 1
ATOM 731 C CA . LEU A 1 89 ? 30.017 -6.842 -39.963 1.00 57.72 89 LEU A CA 1
ATOM 732 C C . LEU A 1 89 ? 30.683 -5.725 -40.781 1.00 57.72 89 LEU A C 1
ATOM 734 O O . LEU A 1 89 ? 31.575 -6.012 -41.580 1.00 57.72 89 LEU A O 1
ATOM 738 N N . ALA A 1 90 ? 30.343 -4.458 -40.525 1.00 55.97 90 ALA A N 1
ATOM 739 C CA . ALA A 1 90 ? 30.955 -3.311 -41.202 1.00 55.97 90 ALA A CA 1
ATOM 740 C C . ALA A 1 90 ? 32.458 -3.154 -40.887 1.00 55.97 90 ALA A C 1
ATOM 742 O O . ALA A 1 90 ? 33.234 -2.739 -41.750 1.00 55.97 90 ALA A O 1
ATOM 743 N N . SER A 1 91 ? 32.899 -3.536 -39.682 1.00 54.59 91 SER A N 1
ATOM 744 C CA . SER A 1 91 ? 34.325 -3.551 -39.315 1.00 54.59 91 SER A CA 1
ATOM 745 C C . SER A 1 91 ? 35.124 -4.684 -39.979 1.00 54.59 91 SER A C 1
ATOM 747 O O . SER A 1 91 ? 36.343 -4.577 -40.102 1.00 54.59 91 SER A O 1
ATOM 749 N N . SER A 1 92 ? 34.463 -5.755 -40.437 1.00 55.72 92 SER A N 1
ATOM 750 C CA . SER A 1 92 ? 35.119 -6.894 -41.102 1.00 55.72 92 SER A CA 1
ATOM 751 C C . SER A 1 92 ? 35.372 -6.668 -42.601 1.00 55.72 92 SER A C 1
ATOM 753 O O . SER A 1 92 ? 36.326 -7.207 -43.156 1.00 55.72 92 SER A O 1
ATOM 755 N N . SER A 1 93 ? 34.592 -5.795 -43.246 1.00 55.97 93 SER A N 1
ATOM 756 C CA . SER A 1 93 ? 34.763 -5.408 -44.656 1.00 55.97 93 SER A CA 1
ATOM 757 C C . SER A 1 93 ? 35.921 -4.428 -44.921 1.00 55.97 93 SER A C 1
ATOM 759 O O . SER A 1 93 ? 36.192 -4.115 -46.075 1.00 55.97 93 SER A O 1
ATOM 761 N N . GLY A 1 94 ? 36.616 -3.945 -43.882 1.00 57.12 94 GLY A N 1
ATOM 762 C CA . GLY A 1 94 ? 37.709 -2.966 -43.994 1.00 57.12 94 GLY A CA 1
ATOM 763 C C . GLY A 1 94 ? 39.138 -3.529 -43.967 1.00 57.12 94 GLY A C 1
ATOM 764 O O . GLY A 1 94 ? 40.078 -2.748 -44.051 1.00 57.12 94 GLY A O 1
ATOM 765 N N . GLN A 1 95 ? 39.333 -4.848 -43.835 1.00 54.56 95 GLN A N 1
ATOM 766 C CA . GLN A 1 95 ? 40.672 -5.471 -43.730 1.00 54.56 95 GLN A CA 1
ATOM 767 C C . GLN A 1 95 ? 41.067 -6.350 -44.933 1.00 54.56 95 GLN A C 1
ATOM 769 O O . GLN A 1 95 ? 42.061 -7.066 -44.877 1.00 54.56 95 GLN A O 1
ATOM 774 N N . GLY A 1 96 ? 40.321 -6.285 -46.038 1.00 55.28 96 GLY A N 1
ATOM 775 C CA . GLY A 1 96 ? 40.560 -7.092 -47.240 1.00 55.28 96 GLY A CA 1
ATOM 776 C C . GLY A 1 96 ? 40.811 -6.269 -48.503 1.00 55.28 96 GLY A C 1
ATOM 777 O O . GLY A 1 96 ? 40.178 -6.537 -49.517 1.00 55.28 96 GLY A O 1
ATOM 778 N N . ALA A 1 97 ? 41.689 -5.267 -48.452 1.00 47.69 97 ALA A N 1
ATOM 779 C CA . ALA A 1 97 ? 42.228 -4.620 -49.649 1.00 47.69 97 ALA A CA 1
ATOM 780 C C . ALA A 1 97 ? 43.760 -4.605 -49.547 1.00 47.69 97 ALA A C 1
ATOM 782 O O . ALA A 1 97 ? 44.333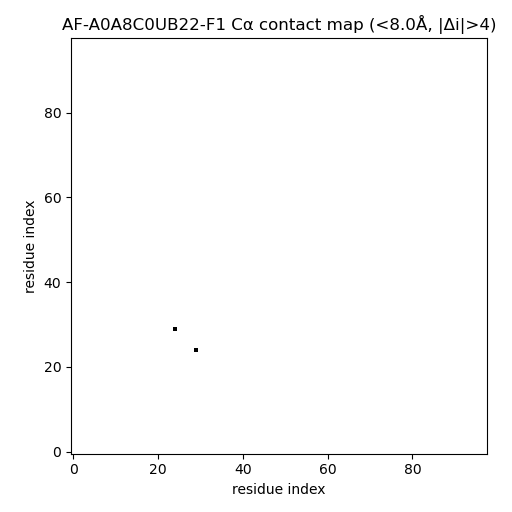 -3.790 -48.823 1.00 47.69 97 ALA A O 1
ATOM 783 N N . LEU A 1 98 ? 44.370 -5.594 -50.209 1.00 45.19 98 LEU A N 1
ATOM 784 C CA . LEU A 1 98 ? 45.770 -5.588 -50.638 1.00 45.19 98 LEU A CA 1
ATOM 785 C C . LEU A 1 98 ? 46.002 -4.472 -51.662 1.00 45.19 98 LEU A C 1
ATOM 787 O O . LEU A 1 98 ? 45.068 -4.225 -52.461 1.00 45.19 98 LEU A O 1
#

Secondary structure (DSSP, 8-state):
-PPPPP--S---PPP-------S---HHHHHHHHHHHHHHHHHHHHHHHHHHHHHHHHHHHHHHHHHHHHHHHHHHHHHHHHHHHHHHHHHHTTS---